Protein AF-A0A6I7PGA7-F1 (afdb_monomer_lite)

pLDDT: mean 94.78, std 7.43, range [63.94, 98.75]

Secondary structure (DSSP, 8-state):
--TT-HHHHHHHH-HHHHHHHHHHHHHHHHH--SHHHHHHHHHHHHHHHHHHHHHTT--HHHHHHHHHHHH-

Radius of gyration: 13.64 Å; chains: 1; bounding box: 29×21×39 Å

Sequence (72 aa):
MPEGSYTTHLFREGLDKIRKKTGEEAIELILARGDQEIISESADLLYHLTVLLQAAGLSIDAVLDRLRDRMT

Foldseek 3Di:
DDPPDPLVVQVVVAQVSLVVQLVVLVVQCVVDDDPVSVVVSVVSNVVSVCSNCVSVVHDVVVVVVVVVVVVD

Structure (mmCIF, N/CA/C/O backbone):
data_AF-A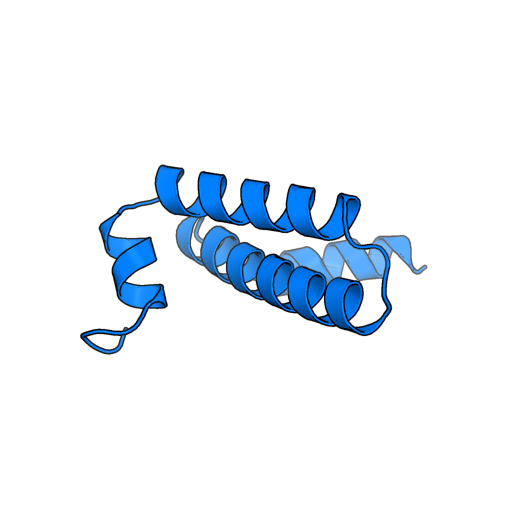0A6I7PGA7-F1
#
_entry.id   AF-A0A6I7PGA7-F1
#
loop_
_atom_site.group_PDB
_atom_site.id
_atom_site.type_symbol
_atom_site.label_atom_id
_atom_site.label_alt_id
_atom_site.label_comp_id
_atom_site.label_asym_id
_atom_site.label_entity_id
_atom_site.label_seq_id
_atom_site.pdbx_PDB_ins_code
_atom_site.Cartn_x
_atom_site.Cartn_y
_atom_site.Cartn_z
_atom_site.occupancy
_atom_site.B_iso_or_equiv
_atom_site.auth_seq_id
_atom_site.auth_comp_id
_atom_site.auth_asym_id
_atom_site.auth_atom_id
_atom_site.pdbx_PDB_model_num
ATOM 1 N N . MET A 1 1 ? -2.285 -6.907 18.288 1.00 65.50 1 MET A N 1
ATOM 2 C CA . MET A 1 1 ? -1.027 -6.824 17.512 1.00 65.50 1 MET A CA 1
ATOM 3 C C . MET A 1 1 ? 0.143 -6.889 18.485 1.00 65.50 1 MET A C 1
ATOM 5 O O . MET A 1 1 ? -0.062 -6.474 19.623 1.00 65.50 1 MET A O 1
ATOM 9 N N . PRO A 1 2 ? 1.307 -7.441 18.098 1.00 72.81 2 PRO A N 1
ATOM 10 C CA . PRO A 1 2 ? 2.456 -7.580 18.995 1.00 72.81 2 PRO A CA 1
ATOM 11 C C . PRO A 1 2 ? 2.939 -6.217 19.506 1.00 72.81 2 PRO A C 1
ATOM 13 O O . PRO A 1 2 ? 3.018 -5.261 18.730 1.00 72.81 2 PRO A O 1
ATOM 16 N N . GLU A 1 3 ? 3.267 -6.113 20.793 1.00 63.94 3 GLU A N 1
ATOM 17 C CA . GLU A 1 3 ? 3.868 -4.893 21.338 1.00 63.94 3 GLU A CA 1
ATOM 18 C C . GLU A 1 3 ? 5.212 -4.593 20.664 1.00 63.94 3 GLU A C 1
ATOM 20 O O . GLU A 1 3 ? 6.007 -5.493 20.407 1.00 63.94 3 GLU A O 1
ATOM 25 N N . GLY A 1 4 ? 5.440 -3.319 20.338 1.00 73.69 4 GLY A N 1
ATOM 26 C CA . GLY A 1 4 ? 6.670 -2.855 19.691 1.00 73.69 4 GLY A CA 1
ATOM 27 C C . GLY A 1 4 ? 6.755 -3.079 18.177 1.00 73.69 4 GLY A C 1
ATOM 28 O O . GLY A 1 4 ? 7.706 -2.600 17.566 1.00 73.69 4 GLY A O 1
ATOM 29 N N . SER A 1 5 ? 5.786 -3.750 17.538 1.00 89.69 5 SER A N 1
ATOM 30 C CA . SER A 1 5 ? 5.817 -3.899 16.077 1.00 89.69 5 SER A CA 1
ATOM 31 C C . SER A 1 5 ? 5.468 -2.593 15.353 1.00 89.69 5 SER A C 1
ATOM 33 O O . SER A 1 5 ? 4.644 -1.800 15.821 1.00 89.69 5 SER A O 1
ATOM 35 N N . TYR A 1 6 ? 6.057 -2.394 14.170 1.00 88.00 6 TYR A N 1
ATOM 36 C CA . TYR A 1 6 ? 5.774 -1.238 13.314 1.00 88.00 6 TYR A CA 1
ATOM 37 C C . TYR A 1 6 ? 4.280 -1.122 12.975 1.00 88.00 6 TYR A C 1
ATOM 39 O O . TYR A 1 6 ? 3.698 -0.046 13.101 1.00 88.00 6 TYR A O 1
ATOM 47 N N . THR A 1 7 ? 3.619 -2.246 12.676 1.00 90.69 7 THR A N 1
ATOM 48 C CA . THR A 1 7 ? 2.168 -2.280 12.454 1.00 90.69 7 THR A CA 1
ATOM 49 C C . THR A 1 7 ? 1.404 -1.742 13.667 1.00 90.69 7 THR A C 1
ATOM 51 O O . THR A 1 7 ? 0.534 -0.892 13.516 1.00 90.69 7 THR A O 1
ATOM 54 N N . THR A 1 8 ? 1.751 -2.164 14.889 1.00 90.62 8 THR A N 1
ATOM 55 C CA . THR A 1 8 ? 1.106 -1.654 16.112 1.00 90.62 8 THR A CA 1
ATOM 56 C C . THR A 1 8 ? 1.288 -0.145 16.258 1.00 90.62 8 THR A C 1
ATOM 58 O O . THR A 1 8 ? 0.353 0.539 16.670 1.00 90.62 8 THR A O 1
ATOM 61 N N . HIS A 1 9 ? 2.460 0.387 15.904 1.00 91.62 9 HIS A N 1
ATOM 62 C CA . HIS A 1 9 ? 2.697 1.829 15.898 1.00 91.62 9 HIS A CA 1
ATOM 63 C C . HIS A 1 9 ? 1.788 2.551 14.892 1.00 91.62 9 HIS A C 1
ATOM 65 O O . HIS A 1 9 ? 1.111 3.498 15.279 1.00 91.62 9 HIS A O 1
ATOM 71 N N . LEU A 1 10 ? 1.674 2.063 13.653 1.00 94.50 10 LEU A N 1
ATOM 72 C CA . LEU A 1 10 ? 0.790 2.658 12.642 1.00 94.50 10 LEU A CA 1
ATOM 73 C C . LEU A 1 10 ? -0.670 2.739 13.107 1.00 94.50 10 LEU A C 1
ATOM 75 O O . LEU A 1 10 ? -1.312 3.776 12.956 1.00 94.50 10 LEU A O 1
ATOM 79 N N . PHE A 1 11 ? -1.187 1.672 13.720 1.00 93.69 11 PHE A N 1
ATOM 80 C CA . PHE A 1 11 ? -2.553 1.669 14.249 1.00 93.69 11 PHE A CA 1
ATOM 81 C C . PHE A 1 11 ? -2.735 2.588 15.464 1.00 93.69 11 PHE A C 1
ATOM 83 O O . PHE A 1 11 ? -3.827 3.123 15.643 1.00 93.69 11 PHE A O 1
ATOM 90 N N . ARG A 1 12 ? -1.692 2.801 16.280 1.00 94.38 12 ARG A N 1
ATOM 91 C CA . ARG A 1 12 ? -1.719 3.781 17.382 1.00 94.38 12 ARG A CA 1
ATOM 92 C C . ARG A 1 12 ? -1.763 5.222 16.868 1.00 94.38 12 ARG A C 1
ATOM 94 O O . ARG A 1 12 ? -2.481 6.031 17.441 1.00 94.38 12 ARG A O 1
ATOM 101 N N . GLU A 1 13 ? -1.036 5.524 15.795 1.00 95.56 13 GLU A N 1
ATOM 102 C CA . GLU A 1 13 ? -1.028 6.850 15.154 1.00 95.56 13 GLU A CA 1
ATOM 103 C C . GLU A 1 13 ? -2.321 7.145 14.371 1.00 95.56 13 GLU A C 1
ATOM 105 O O . GLU A 1 13 ? -2.661 8.301 14.123 1.00 95.56 13 GLU A O 1
ATOM 110 N N . GLY A 1 14 ? -3.062 6.103 13.991 1.00 95.25 14 GLY A N 1
ATOM 111 C CA . GLY A 1 14 ? -4.389 6.215 13.397 1.00 95.25 14 GLY A CA 1
ATOM 112 C C . GLY A 1 14 ? -4.408 6.342 11.871 1.00 95.25 14 GLY A C 1
ATOM 113 O O . GLY A 1 14 ? -3.392 6.287 11.173 1.00 95.25 14 GLY A O 1
ATOM 114 N N . LEU A 1 15 ? -5.625 6.480 11.337 1.00 96.06 15 LEU A N 1
ATOM 115 C CA . LEU A 1 15 ? -5.916 6.322 9.909 1.00 96.06 15 LEU A CA 1
ATOM 116 C C . LEU A 1 15 ? -5.180 7.329 9.011 1.00 96.06 15 LEU A C 1
ATOM 118 O O . LEU A 1 15 ? -4.757 6.969 7.914 1.00 96.06 15 LEU A O 1
ATOM 122 N N . ASP A 1 16 ? -4.989 8.567 9.465 1.00 96.88 16 ASP A N 1
ATOM 123 C CA . ASP A 1 16 ? -4.326 9.598 8.660 1.00 96.88 16 ASP A CA 1
ATOM 124 C C . ASP A 1 16 ? -2.832 9.311 8.471 1.00 96.88 16 ASP A C 1
ATOM 126 O O . ASP A 1 16 ? -2.307 9.474 7.367 1.00 96.88 16 ASP A O 1
ATOM 130 N N . LYS A 1 17 ? -2.151 8.787 9.501 1.00 97.00 17 LYS A N 1
ATOM 131 C CA . LYS A 1 17 ? -0.756 8.337 9.384 1.00 97.00 17 LYS A CA 1
ATOM 132 C C . LYS A 1 17 ? -0.629 7.172 8.404 1.00 97.00 17 LYS A C 1
ATOM 134 O O . LYS A 1 17 ? 0.289 7.163 7.586 1.00 97.00 17 LYS A O 1
ATOM 139 N N . ILE A 1 18 ? -1.560 6.222 8.465 1.00 98.44 18 ILE A N 1
ATOM 140 C CA . ILE A 1 18 ? -1.598 5.058 7.570 1.00 98.44 18 ILE A CA 1
ATOM 141 C C . ILE A 1 18 ? -1.811 5.494 6.114 1.00 98.44 18 ILE A C 1
ATOM 143 O O . ILE A 1 18 ? -1.075 5.056 5.229 1.00 98.44 18 ILE A O 1
ATOM 147 N N . ARG A 1 19 ? -2.768 6.397 5.861 1.00 98.25 19 ARG A N 1
ATOM 148 C CA . ARG A 1 19 ? -3.006 6.978 4.528 1.00 98.25 19 ARG A CA 1
ATOM 149 C C . ARG A 1 19 ? -1.777 7.704 4.002 1.00 98.25 19 ARG A C 1
ATOM 151 O O . ARG A 1 19 ? -1.417 7.508 2.847 1.00 98.25 19 ARG A O 1
ATOM 158 N N . LYS A 1 20 ? -1.127 8.506 4.853 1.00 98.25 20 LYS A N 1
ATOM 159 C CA . LYS A 1 20 ? 0.099 9.218 4.490 1.00 98.25 20 LYS A CA 1
ATOM 160 C C . LYS A 1 20 ? 1.190 8.243 4.050 1.00 98.25 20 LYS A C 1
ATOM 162 O O . LYS A 1 20 ? 1.705 8.409 2.955 1.00 98.25 20 LYS A O 1
ATOM 167 N N . LYS A 1 21 ? 1.479 7.210 4.851 1.00 98.19 21 LYS A N 1
ATOM 168 C CA . LYS A 1 21 ? 2.459 6.173 4.494 1.00 98.19 21 LYS A CA 1
ATOM 169 C C . LYS A 1 21 ? 2.106 5.479 3.182 1.00 98.19 21 LYS A C 1
ATOM 171 O O . LYS A 1 21 ? 2.939 5.421 2.299 1.00 98.19 21 LYS A O 1
ATOM 176 N N . THR A 1 22 ? 0.852 5.059 3.015 1.00 98.56 22 THR A N 1
ATOM 177 C CA . THR A 1 22 ? 0.393 4.434 1.759 1.00 98.56 22 THR A CA 1
ATOM 178 C C . THR A 1 22 ? 0.624 5.349 0.547 1.00 98.56 22 THR A C 1
ATOM 180 O O . THR A 1 22 ? 0.984 4.876 -0.525 1.00 98.56 22 THR A O 1
ATOM 183 N N . GLY A 1 23 ? 0.422 6.662 0.707 1.00 98.50 23 GLY A N 1
ATOM 184 C CA . GLY A 1 23 ? 0.709 7.650 -0.332 1.00 98.50 23 GLY A CA 1
ATOM 185 C C . GLY A 1 23 ? 2.204 7.866 -0.591 1.00 98.50 23 GLY A C 1
ATOM 186 O O . GLY A 1 23 ? 2.571 8.067 -1.742 1.00 98.50 23 GLY A O 1
ATOM 187 N N . GLU A 1 24 ? 3.048 7.816 0.444 1.00 98.56 24 GLU A N 1
ATOM 188 C CA . GLU A 1 24 ? 4.514 7.884 0.318 1.00 98.56 24 GLU A CA 1
ATOM 189 C C . GLU A 1 24 ? 5.037 6.722 -0.542 1.00 98.56 24 GLU A C 1
ATOM 191 O O . GLU A 1 24 ? 5.601 6.994 -1.601 1.00 98.56 24 GLU A O 1
ATOM 196 N N . GLU A 1 25 ? 4.698 5.472 -0.198 1.00 98.50 25 GLU A N 1
ATOM 197 C CA . GLU A 1 25 ? 5.165 4.287 -0.947 1.00 98.50 25 GLU A CA 1
ATOM 198 C C . GLU A 1 25 ? 4.695 4.304 -2.410 1.00 98.50 25 GLU A C 1
ATOM 200 O O . GLU A 1 25 ? 5.383 3.868 -3.329 1.00 98.50 25 GLU A O 1
ATOM 205 N N . ALA A 1 26 ? 3.493 4.837 -2.665 1.00 98.75 26 ALA A N 1
ATOM 206 C CA . ALA A 1 26 ? 2.980 4.968 -4.025 1.00 98.75 26 ALA A CA 1
ATOM 207 C C . ALA A 1 26 ? 3.820 5.946 -4.863 1.00 98.75 26 ALA A C 1
ATOM 209 O O . ALA A 1 26 ? 4.029 5.718 -6.055 1.00 98.75 26 ALA A O 1
ATOM 210 N N . ILE A 1 27 ? 4.291 7.039 -4.257 1.00 98.75 27 ILE A N 1
ATOM 211 C CA . ILE A 1 27 ? 5.176 8.003 -4.918 1.00 98.75 27 ILE A CA 1
ATOM 212 C C . ILE A 1 27 ? 6.578 7.416 -5.085 1.00 98.75 27 ILE A C 1
ATOM 214 O O . ILE A 1 27 ? 7.159 7.568 -6.158 1.00 98.75 27 ILE A O 1
ATOM 218 N N . GLU A 1 28 ? 7.102 6.724 -4.076 1.00 98.62 28 GLU A N 1
ATOM 219 C CA . GLU A 1 28 ? 8.408 6.059 -4.139 1.00 98.62 28 GLU A CA 1
ATOM 220 C C . GLU A 1 28 ? 8.434 5.012 -5.263 1.00 98.62 28 GLU A C 1
ATOM 222 O O . GLU A 1 28 ? 9.312 5.066 -6.129 1.00 98.62 28 GLU A O 1
ATOM 227 N N . LEU A 1 29 ? 7.385 4.191 -5.385 1.00 98.75 29 LEU A N 1
ATOM 228 C CA . LEU A 1 29 ? 7.230 3.244 -6.492 1.00 98.75 29 LEU A CA 1
ATOM 229 C C . LEU A 1 29 ? 7.204 3.923 -7.873 1.00 98.75 29 LEU A C 1
ATOM 231 O O . LEU A 1 29 ? 7.805 3.419 -8.820 1.00 98.75 29 LEU A O 1
ATOM 235 N N . ILE A 1 30 ? 6.531 5.070 -8.019 1.00 98.69 30 ILE A N 1
ATOM 236 C CA . ILE A 1 30 ? 6.503 5.832 -9.287 1.00 98.69 30 ILE A CA 1
ATOM 237 C C . ILE A 1 30 ? 7.900 6.365 -9.655 1.00 98.69 30 ILE A C 1
ATOM 239 O O . ILE A 1 30 ? 8.240 6.511 -10.839 1.00 98.69 30 ILE A O 1
ATOM 243 N N . LEU A 1 31 ? 8.700 6.708 -8.648 1.00 98.50 31 LEU A N 1
ATOM 244 C CA . LEU A 1 31 ? 10.030 7.280 -8.824 1.00 98.50 31 LEU A CA 1
ATOM 245 C C . LEU A 1 31 ? 11.121 6.219 -9.002 1.00 98.50 31 LEU A C 1
ATOM 247 O O . LEU A 1 31 ? 12.152 6.553 -9.590 1.00 98.50 31 LEU A O 1
ATOM 251 N N . ALA A 1 32 ? 10.881 4.974 -8.581 1.00 98.38 32 ALA A N 1
ATOM 252 C CA . ALA A 1 32 ? 11.801 3.850 -8.728 1.00 98.38 32 ALA A CA 1
ATOM 253 C C . ALA A 1 32 ? 12.280 3.670 -10.182 1.00 98.38 32 ALA A C 1
ATOM 255 O O . ALA A 1 32 ? 11.542 3.901 -11.152 1.00 98.38 32 ALA A O 1
ATOM 256 N N . ARG A 1 33 ? 13.552 3.289 -10.351 1.00 96.81 33 ARG A N 1
ATOM 257 C CA . ARG A 1 33 ? 14.195 3.154 -11.671 1.00 96.81 33 ARG A CA 1
ATOM 258 C C . ARG A 1 33 ? 14.815 1.782 -11.901 1.00 96.81 33 ARG A C 1
ATOM 260 O O . ARG A 1 33 ? 14.919 1.377 -13.056 1.00 96.81 33 ARG A O 1
ATOM 267 N N . GLY A 1 34 ? 15.226 1.084 -10.844 1.00 97.94 34 GLY A N 1
ATOM 268 C CA . GLY A 1 34 ? 15.791 -0.263 -10.927 1.00 97.94 34 GLY A CA 1
ATOM 269 C C . GLY A 1 34 ? 14.816 -1.358 -10.507 1.00 97.94 34 GLY A C 1
ATOM 270 O O . GLY A 1 34 ? 13.962 -1.143 -9.653 1.00 97.94 34 GLY A O 1
ATOM 271 N N . ASP A 1 35 ? 15.004 -2.567 -11.037 1.00 98.50 35 ASP A N 1
ATOM 272 C CA . ASP A 1 35 ? 14.170 -3.731 -10.706 1.00 98.50 35 ASP A CA 1
ATOM 273 C C . ASP A 1 35 ? 14.080 -3.980 -9.192 1.00 98.50 35 ASP A C 1
ATOM 275 O O . ASP A 1 35 ? 13.007 -4.273 -8.675 1.00 98.50 35 ASP A O 1
ATOM 279 N N . GLN A 1 36 ? 15.193 -3.830 -8.464 1.00 98.38 36 GLN A N 1
ATOM 280 C CA . GLN A 1 36 ? 15.218 -4.012 -7.007 1.00 98.38 36 GLN A CA 1
ATOM 281 C C . GLN A 1 36 ? 14.425 -2.932 -6.267 1.00 98.38 36 GLN A C 1
ATOM 283 O O . GLN A 1 36 ? 13.718 -3.253 -5.318 1.00 98.38 36 GLN A O 1
ATOM 288 N N . GLU A 1 37 ? 14.505 -1.677 -6.715 1.00 98.38 37 GLU A N 1
ATOM 289 C CA . GLU A 1 37 ? 13.714 -0.582 -6.143 1.00 98.38 37 GLU A CA 1
ATOM 290 C C . GLU A 1 37 ? 12.231 -0.827 -6.418 1.00 98.38 37 GLU A C 1
ATOM 292 O O . GLU A 1 37 ? 11.429 -0.831 -5.498 1.00 98.38 37 GLU A O 1
ATOM 297 N N . ILE A 1 38 ? 11.868 -1.153 -7.662 1.00 98.75 38 ILE A N 1
ATOM 298 C CA . ILE A 1 38 ? 10.480 -1.448 -8.038 1.00 98.75 38 ILE A CA 1
ATOM 299 C C . ILE A 1 38 ? 9.917 -2.591 -7.188 1.00 98.75 38 ILE A C 1
ATOM 301 O O . ILE A 1 38 ? 8.789 -2.490 -6.710 1.00 98.75 38 ILE A O 1
ATOM 305 N N . ILE A 1 39 ? 10.682 -3.669 -6.985 1.00 98.62 39 ILE A N 1
ATOM 306 C CA . ILE A 1 39 ? 10.264 -4.796 -6.140 1.00 98.62 39 ILE A CA 1
ATOM 307 C C . ILE A 1 39 ? 10.083 -4.349 -4.684 1.00 98.62 39 ILE A C 1
ATOM 309 O O . ILE A 1 39 ? 9.069 -4.704 -4.081 1.00 98.62 39 ILE A O 1
ATOM 313 N N . SER A 1 40 ? 11.028 -3.579 -4.135 1.00 98.44 40 SER A N 1
ATOM 314 C CA . SER A 1 40 ? 10.974 -3.096 -2.749 1.00 98.44 40 SER A CA 1
ATOM 315 C C . SER A 1 40 ? 9.770 -2.185 -2.522 1.00 98.44 40 SER A C 1
ATOM 317 O O . SER A 1 40 ? 8.905 -2.510 -1.715 1.00 98.44 40 SER A O 1
ATOM 319 N N . GLU A 1 41 ? 9.639 -1.122 -3.316 1.00 98.69 41 GLU A N 1
ATOM 320 C CA . GLU A 1 41 ? 8.560 -0.139 -3.170 1.00 98.69 41 GLU A CA 1
ATOM 321 C C . GLU A 1 41 ? 7.182 -0.751 -3.472 1.00 98.69 41 GLU A C 1
ATOM 323 O O . GLU A 1 41 ? 6.167 -0.385 -2.880 1.00 98.69 41 GLU A O 1
ATOM 328 N N . SER A 1 42 ? 7.116 -1.752 -4.361 1.00 98.69 42 SER A N 1
ATOM 329 C CA . SER A 1 42 ? 5.882 -2.522 -4.567 1.00 98.69 42 SER A CA 1
ATOM 330 C C . SER A 1 42 ? 5.506 -3.331 -3.327 1.00 98.69 42 SER A C 1
ATOM 332 O O . SER A 1 42 ? 4.325 -3.410 -2.982 1.00 98.69 42 SER A O 1
ATOM 334 N N . ALA A 1 43 ? 6.484 -3.953 -2.662 1.00 98.56 43 ALA A N 1
ATOM 335 C CA . ALA A 1 43 ? 6.245 -4.708 -1.439 1.00 98.56 43 ALA A CA 1
ATOM 336 C C . ALA A 1 43 ? 5.785 -3.786 -0.300 1.00 98.56 43 ALA A C 1
ATOM 338 O O . ALA A 1 43 ? 4.806 -4.114 0.378 1.00 98.56 43 ALA A O 1
ATOM 339 N N . ASP A 1 44 ? 6.415 -2.621 -0.147 1.00 98.44 44 ASP A N 1
ATOM 340 C CA . ASP A 1 44 ? 6.052 -1.636 0.871 1.00 98.44 44 ASP A CA 1
ATOM 341 C C . ASP A 1 44 ? 4.665 -1.036 0.611 1.00 98.44 44 ASP A C 1
ATOM 343 O O . ASP A 1 44 ? 3.821 -0.993 1.518 1.00 98.44 44 ASP A O 1
ATOM 347 N 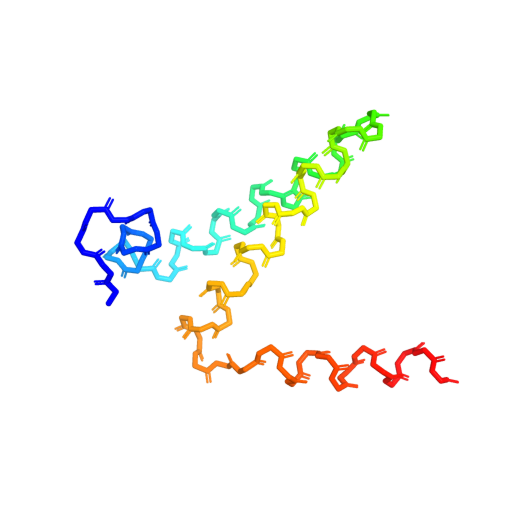N . LEU A 1 45 ? 4.346 -0.709 -0.646 1.00 98.69 45 LEU A N 1
ATOM 348 C CA . LEU A 1 45 ? 3.009 -0.265 -1.033 1.00 98.69 45 LEU A CA 1
ATOM 349 C C . LEU A 1 45 ? 1.943 -1.327 -0.731 1.00 98.69 45 LEU A C 1
ATOM 351 O O . LEU A 1 45 ? 0.883 -0.997 -0.195 1.00 98.69 45 LEU A O 1
ATOM 355 N N . LEU A 1 46 ? 2.196 -2.602 -1.046 1.00 98.25 46 LEU A N 1
ATOM 356 C CA . LEU A 1 46 ? 1.255 -3.687 -0.751 1.00 98.25 46 LEU A CA 1
ATOM 357 C C . LEU A 1 46 ? 1.086 -3.897 0.756 1.00 98.25 46 LEU A C 1
ATOM 359 O O . L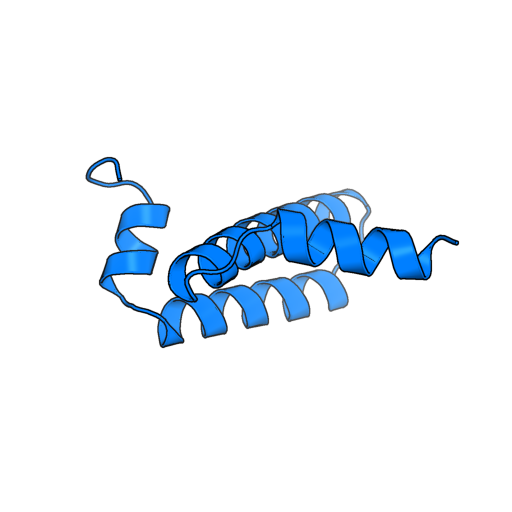EU A 1 46 ? -0.043 -4.059 1.228 1.00 98.25 46 LEU A O 1
ATOM 363 N N . TYR A 1 47 ? 2.172 -3.846 1.527 1.00 98.00 47 TYR A N 1
ATOM 364 C CA . TYR A 1 47 ? 2.109 -3.896 2.984 1.00 98.00 47 TYR A CA 1
ATOM 365 C C . TYR A 1 47 ? 1.231 -2.760 3.527 1.00 98.00 47 TYR A C 1
ATOM 367 O O . TYR A 1 47 ? 0.242 -3.017 4.224 1.00 98.00 47 TYR A O 1
ATOM 375 N N . HIS A 1 48 ? 1.511 -1.514 3.147 1.00 98.31 48 HIS A N 1
ATOM 376 C CA . HIS A 1 48 ? 0.758 -0.355 3.618 1.00 98.31 48 HIS A CA 1
ATOM 377 C C . HIS A 1 48 ? -0.697 -0.343 3.130 1.00 98.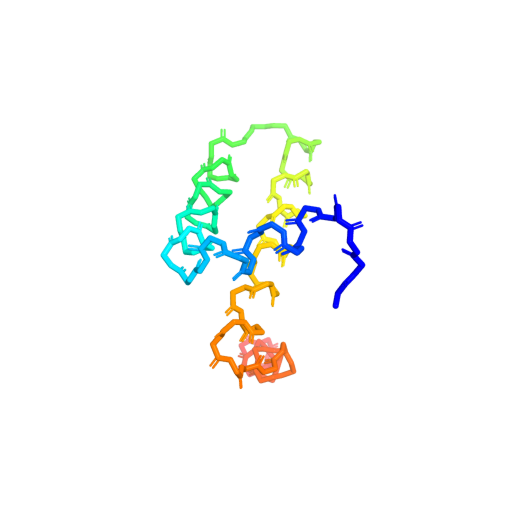31 48 HIS A C 1
ATOM 379 O O . HIS A 1 48 ? -1.588 0.029 3.900 1.00 98.31 48 HIS A O 1
ATOM 385 N N . LEU A 1 49 ? -0.976 -0.854 1.926 1.00 98.31 49 LEU A N 1
ATOM 386 C CA . LEU A 1 49 ? -2.337 -1.090 1.444 1.00 98.31 49 LEU A CA 1
ATOM 387 C C . LEU A 1 49 ? -3.096 -2.067 2.353 1.00 98.31 49 LEU A C 1
ATOM 389 O O . LEU A 1 49 ? -4.224 -1.772 2.746 1.00 98.31 49 LEU A O 1
ATOM 393 N N . THR A 1 50 ? -2.505 -3.207 2.730 1.00 97.62 50 THR A N 1
ATOM 394 C CA . THR A 1 50 ? -3.192 -4.169 3.617 1.00 97.62 50 THR A CA 1
ATOM 395 C C . THR A 1 50 ? -3.467 -3.582 5.002 1.00 97.62 50 THR A C 1
ATOM 397 O O . THR A 1 50 ? -4.550 -3.785 5.555 1.00 97.62 50 THR A O 1
ATOM 400 N N . VAL A 1 51 ? -2.538 -2.779 5.534 1.00 97.31 51 VAL A N 1
ATOM 401 C CA . VAL A 1 51 ? -2.725 -2.043 6.793 1.00 97.31 51 VAL A CA 1
ATOM 402 C C . VAL A 1 51 ? -3.865 -1.027 6.671 1.00 97.31 51 VAL A C 1
ATOM 404 O O . VAL A 1 51 ? -4.709 -0.949 7.564 1.00 97.31 51 VAL A O 1
ATOM 407 N N . LEU A 1 52 ? -3.935 -0.286 5.560 1.00 98.19 52 LEU A N 1
ATOM 408 C CA . LEU A 1 52 ? -5.006 0.674 5.284 1.00 98.19 52 LEU A CA 1
ATOM 409 C C . LEU A 1 52 ? -6.379 0.004 5.189 1.00 98.19 52 LEU A C 1
ATOM 411 O O . LEU A 1 52 ? -7.332 0.492 5.797 1.00 98.19 52 LEU A O 1
ATOM 415 N N . LEU A 1 53 ? -6.485 -1.112 4.463 1.00 97.81 53 LEU A N 1
ATOM 416 C CA . LEU A 1 53 ? -7.735 -1.867 4.341 1.00 97.81 53 LEU A CA 1
ATOM 417 C C . LEU A 1 53 ? -8.215 -2.350 5.710 1.00 97.81 53 LEU A C 1
ATOM 419 O O . LEU A 1 53 ? -9.359 -2.094 6.081 1.00 97.81 53 LEU A O 1
ATOM 423 N N . GLN A 1 54 ? -7.320 -2.940 6.504 1.00 96.38 54 GLN A N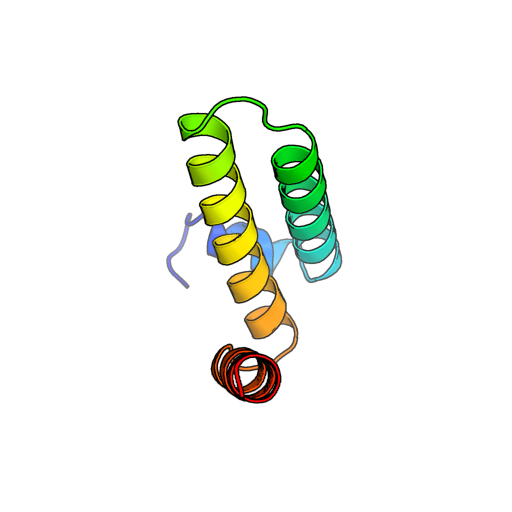 1
ATOM 424 C CA . GLN A 1 54 ? -7.643 -3.393 7.853 1.00 96.38 54 GLN A CA 1
ATOM 425 C C . GLN A 1 54 ? -8.080 -2.232 8.761 1.00 96.38 54 GLN A C 1
ATOM 427 O O . GLN A 1 54 ? -9.047 -2.370 9.510 1.00 96.38 54 GLN A O 1
ATOM 432 N N . ALA A 1 55 ? -7.411 -1.076 8.686 1.00 96.06 55 ALA A N 1
ATOM 433 C CA . ALA A 1 55 ? -7.795 0.125 9.433 1.00 96.06 55 ALA A CA 1
ATOM 434 C C . ALA A 1 55 ? -9.153 0.699 8.995 1.00 96.06 55 ALA A C 1
ATOM 436 O O . ALA A 1 55 ? -9.844 1.319 9.801 1.00 96.06 55 ALA A O 1
ATOM 437 N N . ALA A 1 56 ? -9.552 0.465 7.743 1.00 95.44 56 ALA A N 1
ATOM 438 C CA . ALA A 1 56 ? -10.858 0.822 7.197 1.00 95.44 56 ALA A CA 1
ATOM 439 C C . ALA A 1 56 ? -11.940 -0.260 7.409 1.00 95.44 56 ALA A C 1
ATOM 441 O O . ALA A 1 56 ? -13.078 -0.062 6.986 1.00 95.44 56 ALA A O 1
ATOM 442 N N . GLY A 1 57 ? -11.612 -1.394 8.042 1.00 96.00 57 GLY A N 1
ATOM 443 C CA . GLY A 1 57 ? -12.542 -2.514 8.231 1.00 96.00 57 GLY A CA 1
ATOM 444 C C . GLY A 1 57 ? -12.854 -3.295 6.948 1.00 96.00 57 GLY A C 1
ATOM 445 O O . GLY A 1 57 ? -13.918 -3.900 6.844 1.00 96.00 57 GLY A O 1
ATOM 446 N N . LEU A 1 58 ? -11.955 -3.264 5.963 1.00 97.62 58 LEU A N 1
ATOM 447 C CA . LEU A 1 58 ? -12.100 -3.917 4.662 1.00 97.62 58 LEU A CA 1
ATOM 448 C C . LEU A 1 58 ? -11.156 -5.123 4.544 1.00 97.62 58 LEU A C 1
ATOM 450 O O . LEU A 1 58 ? -10.023 -5.078 5.021 1.00 97.62 58 LEU A O 1
ATOM 454 N N . SER A 1 59 ? -11.603 -6.185 3.863 1.00 95.50 59 SER A N 1
ATOM 455 C CA . SER A 1 59 ? -10.750 -7.336 3.522 1.00 95.50 59 SER A CA 1
ATOM 456 C C . SER A 1 59 ? -9.993 -7.099 2.212 1.00 95.50 59 SER A C 1
ATOM 458 O O . SER A 1 59 ? -10.536 -6.522 1.267 1.00 95.50 59 SER A O 1
ATOM 460 N N . ILE A 1 60 ? -8.767 -7.625 2.127 1.00 96.12 60 ILE A N 1
ATOM 461 C CA . ILE A 1 60 ? -8.012 -7.718 0.871 1.00 96.12 60 ILE A CA 1
ATOM 462 C C . ILE A 1 60 ? -8.748 -8.569 -0.174 1.00 96.12 60 ILE A C 1
ATOM 464 O O . ILE A 1 60 ? -8.651 -8.277 -1.362 1.00 96.12 60 ILE A O 1
ATOM 468 N N . ASP A 1 61 ? -9.560 -9.542 0.249 1.00 96.38 61 ASP A N 1
ATOM 469 C CA . ASP A 1 61 ? -10.339 -10.392 -0.660 1.00 96.38 61 ASP A CA 1
ATOM 470 C C . ASP A 1 61 ? -11.281 -9.568 -1.540 1.00 96.38 61 ASP A C 1
ATOM 472 O O . ASP A 1 61 ? -11.374 -9.811 -2.739 1.00 96.38 61 ASP A O 1
ATOM 476 N N . ALA A 1 62 ? -11.893 -8.518 -0.979 1.00 96.44 62 ALA A N 1
ATOM 477 C CA . ALA A 1 62 ? -12.766 -7.620 -1.731 1.00 96.44 62 ALA A CA 1
ATOM 478 C C . ALA A 1 62 ? -12.006 -6.858 -2.833 1.00 96.44 62 ALA A C 1
ATOM 480 O O . ALA A 1 62 ? -12.570 -6.552 -3.884 1.00 96.44 62 ALA A O 1
ATOM 481 N N . VAL A 1 63 ? -10.720 -6.559 -2.620 1.00 96.81 63 VAL A N 1
ATOM 482 C CA . VAL A 1 63 ? -9.851 -5.961 -3.645 1.00 96.81 63 VAL A CA 1
ATOM 483 C C . VAL A 1 63 ? -9.458 -7.006 -4.688 1.00 96.81 63 VAL A C 1
ATOM 485 O O . VAL A 1 63 ? -9.495 -6.712 -5.881 1.00 96.81 63 VAL A O 1
ATOM 488 N N . LEU A 1 64 ? -9.126 -8.227 -4.262 1.00 96.38 64 LEU A N 1
ATOM 489 C CA . LEU A 1 64 ? -8.775 -9.329 -5.160 1.00 96.38 64 LEU A CA 1
ATOM 490 C C . LEU A 1 64 ? -9.944 -9.727 -6.070 1.00 96.38 64 LEU A C 1
ATOM 492 O O . LEU A 1 64 ? -9.723 -9.970 -7.253 1.00 96.38 64 LEU A O 1
ATOM 496 N N . ASP A 1 65 ? -11.177 -9.739 -5.559 1.00 96.56 65 ASP A N 1
ATOM 497 C CA . ASP A 1 65 ? -12.386 -9.954 -6.361 1.00 96.56 65 ASP A CA 1
ATOM 498 C C . ASP A 1 65 ? -12.491 -8.897 -7.472 1.00 96.56 65 ASP A C 1
ATOM 500 O O . ASP A 1 65 ? -12.602 -9.234 -8.649 1.00 96.56 65 ASP A O 1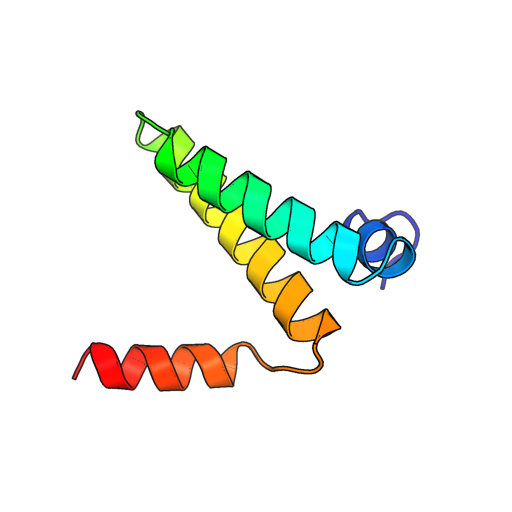
ATOM 504 N N . ARG A 1 66 ? -12.325 -7.613 -7.124 1.00 96.50 66 ARG A N 1
ATOM 505 C CA . ARG A 1 66 ? -12.324 -6.510 -8.102 1.00 96.50 66 ARG A CA 1
ATOM 506 C C . ARG A 1 66 ? -11.154 -6.550 -9.081 1.00 96.50 66 ARG A C 1
ATOM 508 O O . ARG A 1 66 ? -11.264 -5.980 -10.164 1.00 96.50 66 ARG A O 1
ATOM 515 N N . LEU A 1 67 ? -10.021 -7.139 -8.704 1.00 96.38 67 LEU A N 1
ATOM 516 C CA . LEU A 1 67 ? -8.895 -7.350 -9.614 1.00 96.38 67 LEU A CA 1
ATOM 517 C C . LEU A 1 67 ? -9.186 -8.480 -10.601 1.00 96.38 67 LEU A C 1
ATOM 519 O O . LEU A 1 67 ? -8.864 -8.325 -11.777 1.00 96.38 67 LEU A O 1
ATOM 523 N N . ARG A 1 68 ? -9.835 -9.568 -10.162 1.00 96.31 68 ARG A N 1
ATOM 524 C CA . ARG A 1 68 ? -10.255 -10.659 -11.056 1.00 96.31 68 ARG A CA 1
ATOM 525 C C . ARG A 1 68 ? -11.178 -10.147 -12.160 1.00 96.31 68 ARG A C 1
ATOM 527 O O . ARG A 1 68 ? -10.914 -10.454 -13.316 1.00 96.31 68 ARG A O 1
ATOM 534 N N . ASP A 1 69 ? -12.131 -9.275 -11.827 1.00 95.50 69 ASP A N 1
ATOM 535 C CA . ASP A 1 69 ? -13.039 -8.644 -12.803 1.00 95.50 69 ASP A CA 1
ATOM 536 C C . ASP A 1 69 ? -12.316 -7.836 -13.899 1.00 95.50 69 ASP A C 1
ATOM 538 O O . ASP A 1 69 ? -12.889 -7.570 -14.949 1.00 95.50 69 ASP A O 1
ATOM 542 N N . ARG A 1 70 ? -11.072 -7.394 -13.659 1.00 92.88 70 ARG A N 1
ATOM 543 C CA . ARG A 1 70 ? -10.264 -6.637 -14.636 1.00 92.88 70 ARG A CA 1
ATOM 544 C C . ARG A 1 70 ? -9.407 -7.527 -15.530 1.00 92.88 70 ARG A C 1
ATOM 546 O O . ARG A 1 70 ? -8.878 -7.042 -16.526 1.00 92.88 70 ARG A O 1
ATOM 553 N N . MET A 1 71 ? -9.171 -8.766 -15.106 1.00 89.69 71 MET A N 1
ATOM 554 C CA . MET A 1 71 ? -8.316 -9.736 -15.797 1.00 89.69 71 MET A CA 1
ATOM 555 C C . MET A 1 71 ? -9.121 -10.691 -16.690 1.00 89.69 71 MET A C 1
ATOM 557 O O . MET A 1 71 ? -8.527 -11.436 -17.468 1.00 89.69 71 MET A O 1
ATOM 561 N N . THR A 1 72 ? -10.447 -10.664 -16.568 1.00 70.69 72 THR A N 1
ATOM 562 C CA . THR A 1 72 ? -11.432 -11.238 -17.498 1.00 70.69 72 THR A CA 1
ATOM 563 C C . THR A 1 72 ? -11.897 -10.211 -18.513 1.00 70.69 72 THR A C 1
ATOM 565 O O . THR A 1 72 ? -12.051 -10.597 -19.691 1.00 70.69 72 THR A O 1
#